Protein AF-A0A956WXC8-F1 (afdb_monomer_lite)

Foldseek 3Di:
DPVVQVVCVVVVHHPVQFPDWDQDVVQQKIWTAGVVRDIDIDRNDDPDPDDDDDPDDPPPPDDDDDDDPDDD

pLDDT: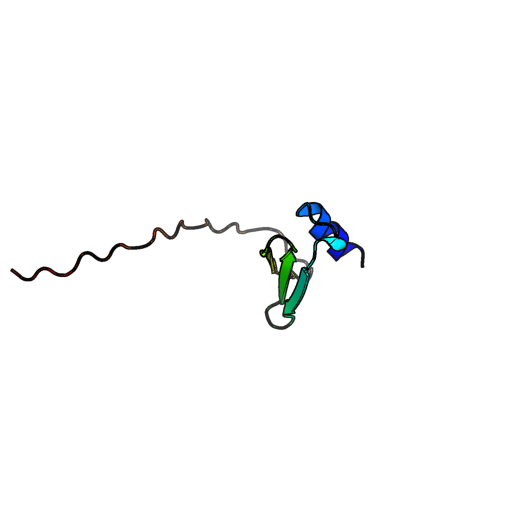 mean 70.99, std 14.47, range [41.22, 89.38]

Structure (mmCIF, N/CA/C/O backbone):
data_AF-A0A956WXC8-F1
#
_entry.id   AF-A0A956WXC8-F1
#
loop_
_atom_site.group_PDB
_atom_site.id
_atom_site.type_symbol
_atom_site.label_atom_id
_atom_site.label_alt_id
_atom_site.label_comp_id
_atom_site.label_asym_id
_atom_site.label_entity_id
_atom_site.label_seq_id
_atom_site.pdbx_PDB_ins_code
_atom_site.Cartn_x
_atom_site.Cartn_y
_atom_site.Cartn_z
_atom_site.occupancy
_atom_site.B_iso_or_equiv
_atom_site.auth_seq_id
_atom_site.auth_comp_id
_atom_site.auth_asym_id
_atom_site.auth_atom_id
_atom_site.pdbx_PDB_model_num
ATOM 1 N N . MET A 1 1 ? 15.217 -0.228 4.682 1.00 56.88 1 MET A N 1
ATOM 2 C CA . MET A 1 1 ? 13.879 -0.026 5.284 1.00 56.88 1 MET A CA 1
ATOM 3 C C . MET A 1 1 ? 13.243 1.246 4.719 1.00 56.88 1 MET A C 1
ATOM 5 O O . MET A 1 1 ? 12.051 1.248 4.443 1.00 56.88 1 MET A O 1
ATOM 9 N N . ASP A 1 2 ? 14.057 2.274 4.467 1.00 73.12 2 ASP A N 1
ATOM 10 C CA . ASP A 1 2 ? 13.677 3.623 4.029 1.00 73.12 2 ASP A CA 1
ATOM 11 C C . ASP A 1 2 ? 12.853 3.708 2.742 1.00 73.12 2 ASP A C 1
ATOM 13 O O . ASP A 1 2 ? 11.870 4.437 2.713 1.00 73.12 2 ASP A O 1
ATOM 17 N N . GLU A 1 3 ? 13.178 2.948 1.693 1.00 71.56 3 GLU A N 1
ATOM 18 C CA . GLU A 1 3 ? 12.459 3.073 0.412 1.00 71.56 3 GLU A CA 1
ATOM 19 C C . GLU A 1 3 ? 10.967 2.735 0.521 1.00 71.56 3 GLU A C 1
ATOM 21 O O . GLU A 1 3 ? 10.126 3.409 -0.071 1.00 71.56 3 GLU A O 1
ATOM 26 N N . LEU A 1 4 ? 10.616 1.727 1.324 1.00 75.19 4 LEU A N 1
ATOM 27 C CA . LEU A 1 4 ? 9.220 1.360 1.556 1.00 75.19 4 LEU A CA 1
ATOM 28 C C . LEU A 1 4 ? 8.493 2.437 2.366 1.00 75.19 4 LEU A C 1
ATOM 30 O O . LEU A 1 4 ? 7.343 2.754 2.080 1.00 75.19 4 LEU A O 1
ATOM 34 N N . GLN A 1 5 ? 9.172 3.021 3.352 1.00 79.88 5 GLN A N 1
ATOM 35 C CA . GLN A 1 5 ? 8.617 4.095 4.168 1.00 79.88 5 GLN A CA 1
ATOM 36 C C . GLN A 1 5 ? 8.404 5.376 3.348 1.00 79.88 5 GLN A C 1
ATOM 38 O O . GLN A 1 5 ? 7.363 6.012 3.482 1.00 79.88 5 GLN A O 1
ATOM 43 N N . ILE A 1 6 ? 9.334 5.709 2.448 1.00 80.44 6 ILE A N 1
ATOM 44 C CA . ILE A 1 6 ? 9.211 6.825 1.499 1.00 80.44 6 ILE A CA 1
ATOM 45 C C . ILE A 1 6 ? 8.052 6.579 0.526 1.00 80.44 6 ILE A C 1
ATOM 47 O O . ILE A 1 6 ? 7.253 7.482 0.285 1.00 80.44 6 ILE A O 1
ATOM 51 N N . ALA A 1 7 ? 7.916 5.358 -0.001 1.00 75.69 7 ALA A N 1
ATOM 52 C CA . ALA A 1 7 ? 6.816 5.003 -0.895 1.00 75.69 7 ALA A CA 1
ATOM 53 C C . ALA A 1 7 ? 5.448 5.108 -0.201 1.00 75.69 7 ALA A C 1
ATOM 55 O O . ALA A 1 7 ? 4.504 5.639 -0.782 1.00 75.69 7 ALA A O 1
ATOM 56 N N . LEU A 1 8 ? 5.343 4.656 1.052 1.00 80.12 8 LEU A N 1
ATOM 57 C CA . LEU A 1 8 ? 4.127 4.808 1.853 1.00 80.12 8 LEU A CA 1
ATOM 58 C C . LEU A 1 8 ? 3.826 6.282 2.141 1.00 80.12 8 LEU A C 1
ATOM 60 O O . LEU A 1 8 ? 2.695 6.715 1.932 1.00 80.12 8 LEU A O 1
ATOM 64 N N . ALA A 1 9 ? 4.837 7.070 2.513 1.00 82.00 9 ALA A N 1
ATOM 65 C CA . ALA A 1 9 ? 4.682 8.506 2.732 1.00 82.00 9 ALA A CA 1
ATOM 66 C C . ALA A 1 9 ? 4.216 9.239 1.460 1.00 82.00 9 ALA A C 1
ATOM 68 O O . ALA A 1 9 ? 3.342 10.099 1.536 1.00 82.00 9 ALA A O 1
ATOM 69 N N . GLY A 1 10 ? 4.720 8.851 0.282 1.00 77.50 10 GLY A N 1
ATOM 70 C CA . GLY A 1 10 ? 4.252 9.361 -1.013 1.00 77.50 10 GLY A CA 1
ATOM 71 C C . GLY A 1 10 ? 2.794 9.003 -1.338 1.00 77.50 10 GLY A C 1
ATOM 72 O O . GLY A 1 10 ? 2.149 9.707 -2.110 1.00 77.50 10 GLY A O 1
ATOM 73 N N . LEU A 1 11 ? 2.256 7.949 -0.718 1.00 74.81 11 LEU A N 1
ATOM 74 C CA . LEU A 1 11 ? 0.842 7.559 -0.781 1.00 74.81 11 LEU A CA 1
ATOM 75 C C . LEU A 1 11 ? -0.001 8.179 0.351 1.00 74.81 11 LEU A C 1
ATOM 77 O O . LEU A 1 11 ? -1.195 7.895 0.441 1.00 74.81 11 LEU A O 1
ATOM 81 N N . GLY A 1 12 ? 0.597 9.005 1.219 1.00 82.00 12 GLY A N 1
ATOM 82 C CA . GLY A 1 12 ? -0.057 9.570 2.404 1.00 82.00 12 GLY A CA 1
ATOM 83 C C . GLY A 1 12 ? -0.306 8.549 3.519 1.00 82.00 12 GLY A C 1
ATOM 84 O O . GLY A 1 12 ? -1.133 8.789 4.395 1.00 82.00 12 GLY A O 1
ATOM 85 N N . LEU A 1 13 ? 0.379 7.404 3.484 1.00 80.50 13 LEU A N 1
ATOM 86 C CA . LEU A 1 13 ? 0.229 6.313 4.441 1.00 80.50 13 LEU A CA 1
ATOM 87 C C . LEU A 1 13 ? 1.415 6.270 5.403 1.00 80.50 13 LEU A C 1
ATOM 89 O O . LEU A 1 13 ? 2.572 6.411 5.009 1.00 80.50 13 LEU A O 1
ATOM 93 N N . SER A 1 14 ? 1.123 6.001 6.672 1.00 84.62 14 SER A N 1
ATOM 94 C CA . SER A 1 14 ? 2.135 5.655 7.673 1.00 84.62 14 SER A CA 1
ATOM 95 C C . SER A 1 14 ? 2.201 4.145 7.870 1.00 84.62 14 SER A C 1
ATOM 97 O O . SER A 1 14 ? 1.229 3.441 7.620 1.00 84.62 14 SER A O 1
ATOM 99 N N . TRP A 1 15 ? 3.329 3.632 8.371 1.00 82.69 15 TRP A N 1
ATOM 100 C CA . TRP A 1 15 ? 3.481 2.197 8.654 1.00 82.69 15 TRP A CA 1
ATOM 101 C C . TRP A 1 15 ? 2.413 1.661 9.622 1.00 82.69 15 TRP A C 1
ATOM 103 O O . TRP A 1 15 ? 1.950 0.540 9.458 1.00 82.69 15 TRP A O 1
ATOM 113 N N . ALA A 1 16 ? 1.978 2.482 10.583 1.00 85.88 16 ALA A N 1
ATOM 114 C CA . ALA A 1 16 ? 0.897 2.148 11.514 1.00 85.88 16 ALA A CA 1
ATOM 115 C C . ALA A 1 16 ? -0.459 1.918 10.820 1.00 85.88 16 ALA A C 1
ATOM 117 O O . ALA A 1 16 ? -1.274 1.146 11.310 1.00 85.88 16 ALA A O 1
ATOM 118 N N . GLU A 1 17 ? -0.667 2.541 9.659 1.00 84.62 17 GLU A N 1
ATOM 119 C CA . GLU A 1 17 ? -1.888 2.415 8.861 1.00 84.62 17 GLU A CA 1
ATOM 120 C C . GLU A 1 17 ? -1.825 1.219 7.900 1.00 84.62 17 GLU A C 1
ATOM 122 O O . GLU A 1 17 ? -2.799 0.930 7.207 1.00 84.62 17 GLU A O 1
ATOM 127 N N . VAL A 1 18 ? -0.687 0.520 7.810 1.00 86.81 18 VAL A N 1
ATOM 128 C CA . VAL A 1 18 ? -0.540 -0.663 6.957 1.00 86.81 18 VAL A CA 1
ATOM 129 C C . VAL A 1 18 ? -1.095 -1.874 7.694 1.00 86.81 18 VAL A C 1
ATOM 131 O O . VAL A 1 18 ? -0.501 -2.377 8.642 1.00 86.81 18 VAL A O 1
ATOM 134 N N . TRP A 1 19 ? -2.220 -2.381 7.203 1.00 88.50 19 TRP A N 1
ATOM 135 C CA . TRP A 1 19 ? -2.846 -3.593 7.719 1.00 88.50 19 TRP A CA 1
ATOM 136 C C . TRP A 1 19 ? -2.159 -4.858 7.204 1.00 88.50 19 TRP A C 1
ATOM 138 O O . TRP A 1 19 ? -1.898 -5.795 7.956 1.00 88.50 19 TRP A O 1
ATOM 148 N N . ALA A 1 20 ? -1.864 -4.905 5.902 1.00 87.19 20 ALA A N 1
ATOM 149 C CA . ALA A 1 20 ? -1.199 -6.050 5.294 1.00 87.19 20 ALA A CA 1
ATOM 150 C C . ALA A 1 20 ? -0.274 -5.633 4.152 1.00 87.19 20 ALA A C 1
ATOM 152 O O . ALA A 1 20 ? -0.601 -4.772 3.336 1.00 87.19 20 ALA A O 1
ATOM 153 N N . LEU A 1 21 ? 0.868 -6.311 4.064 1.00 87.06 21 LEU A N 1
ATOM 154 C CA . LEU A 1 21 ? 1.851 -6.130 3.005 1.00 87.06 21 LEU A CA 1
ATOM 155 C C . LEU A 1 21 ? 2.126 -7.475 2.330 1.00 87.06 21 LEU A C 1
ATOM 157 O O . LEU A 1 21 ? 2.523 -8.442 2.981 1.00 87.06 21 LEU A O 1
ATOM 161 N N . ARG A 1 22 ? 1.933 -7.542 1.014 1.00 87.06 22 ARG A N 1
ATOM 162 C CA . ARG A 1 22 ? 2.191 -8.731 0.192 1.00 87.06 22 ARG A CA 1
ATOM 163 C C . ARG A 1 22 ? 3.131 -8.361 -0.943 1.00 87.06 22 ARG A C 1
ATOM 165 O O . ARG A 1 22 ? 2.746 -7.651 -1.861 1.00 87.06 22 ARG A O 1
ATOM 172 N N . ALA A 1 23 ? 4.352 -8.876 -0.896 1.00 83.31 23 ALA A N 1
ATOM 173 C CA . ALA A 1 23 ? 5.288 -8.782 -2.007 1.00 83.31 23 ALA A CA 1
ATOM 174 C C . ALA A 1 23 ? 5.250 -10.084 -2.815 1.00 83.31 23 ALA A C 1
ATOM 176 O O . ALA A 1 23 ? 5.595 -11.147 -2.298 1.00 83.31 23 ALA A O 1
ATOM 177 N N . ASP A 1 24 ? 4.853 -10.000 -4.079 1.00 83.00 24 ASP A N 1
ATOM 178 C CA . ASP A 1 24 ? 5.030 -11.069 -5.049 1.00 83.00 24 ASP A CA 1
ATOM 179 C C . ASP A 1 24 ? 6.314 -10.822 -5.847 1.00 83.00 24 ASP A C 1
ATOM 181 O O . ASP A 1 24 ? 6.374 -9.977 -6.741 1.00 83.00 24 ASP A O 1
ATOM 185 N N . ARG A 1 25 ? 7.379 -11.548 -5.497 1.00 76.50 25 ARG A N 1
ATOM 186 C CA . ARG A 1 25 ? 8.680 -11.407 -6.168 1.00 76.50 25 ARG A CA 1
ATOM 187 C C . ARG A 1 25 ? 8.704 -12.002 -7.575 1.00 76.50 25 ARG A C 1
ATOM 189 O O . ARG A 1 25 ? 9.529 -11.574 -8.370 1.00 76.50 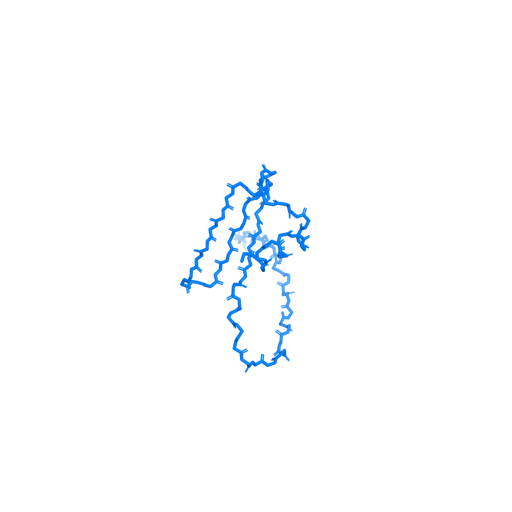25 ARG A O 1
ATOM 196 N N . ARG A 1 26 ? 7.833 -12.969 -7.891 1.00 75.88 26 ARG A N 1
ATOM 197 C CA . ARG A 1 26 ? 7.775 -13.584 -9.230 1.00 75.88 26 ARG A CA 1
ATOM 198 C C . ARG A 1 26 ? 7.141 -12.638 -10.243 1.00 75.88 26 ARG A C 1
ATOM 200 O O . ARG A 1 26 ? 7.639 -12.514 -11.353 1.00 75.88 26 ARG A O 1
ATOM 207 N N . ALA A 1 27 ? 6.073 -11.965 -9.836 1.00 75.75 27 ALA A N 1
ATOM 208 C CA . ALA A 1 27 ? 5.373 -10.955 -10.615 1.00 75.75 27 ALA A CA 1
ATOM 209 C C . ALA A 1 27 ? 5.975 -9.551 -10.447 1.00 75.75 27 ALA A C 1
ATOM 211 O O . ALA A 1 27 ? 5.471 -8.602 -11.043 1.00 75.75 27 ALA A O 1
ATOM 212 N N . GLY A 1 28 ? 6.996 -9.389 -9.596 1.00 82.12 28 GLY A N 1
ATOM 213 C CA . GLY A 1 28 ? 7.587 -8.08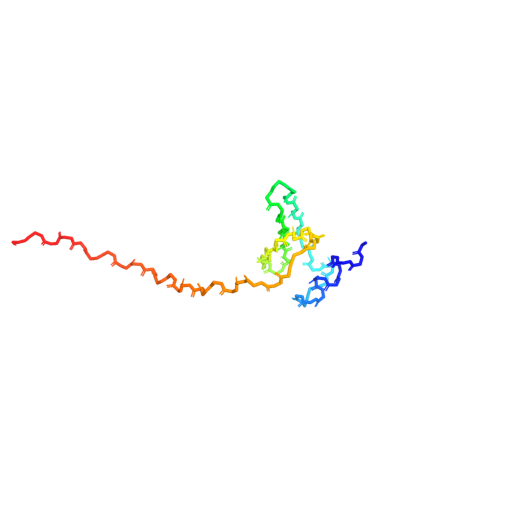9 -9.284 1.00 82.12 28 GLY A CA 1
ATOM 214 C C . GLY A 1 28 ? 6.535 -7.086 -8.816 1.00 82.12 28 GLY A C 1
ATOM 215 O O . GLY A 1 28 ? 6.526 -5.953 -9.274 1.00 82.12 28 GLY A O 1
ATOM 216 N N . THR A 1 29 ? 5.597 -7.501 -7.969 1.00 83.44 29 THR A N 1
ATOM 217 C CA . THR A 1 29 ? 4.466 -6.671 -7.538 1.00 83.44 29 THR A CA 1
ATOM 218 C C . THR A 1 29 ? 4.433 -6.573 -6.018 1.00 83.44 29 THR A C 1
ATOM 220 O O . THR A 1 29 ? 4.627 -7.560 -5.316 1.00 83.44 29 THR A O 1
ATOM 223 N N . LEU A 1 30 ? 4.175 -5.382 -5.494 1.00 85.12 30 LEU A N 1
ATOM 224 C CA . LEU A 1 30 ? 3.950 -5.101 -4.086 1.00 85.12 30 LEU A CA 1
ATOM 225 C C . LEU A 1 30 ? 2.506 -4.645 -3.893 1.00 85.12 30 LEU A C 1
ATOM 227 O O . LEU A 1 30 ? 2.055 -3.687 -4.514 1.00 85.12 30 LEU A O 1
ATOM 231 N N . VAL A 1 31 ? 1.788 -5.326 -3.013 1.00 86.75 31 VAL A N 1
ATOM 232 C CA . VAL A 1 31 ? 0.425 -4.996 -2.611 1.00 86.75 31 VAL A CA 1
ATOM 233 C C . VAL A 1 31 ? 0.449 -4.516 -1.166 1.00 86.75 31 VAL A C 1
ATOM 235 O O . VAL A 1 31 ? 0.900 -5.240 -0.277 1.00 86.75 31 VAL A O 1
ATOM 238 N N . VAL A 1 32 ? -0.068 -3.315 -0.936 1.00 87.56 32 VAL A N 1
ATOM 239 C CA . VAL A 1 32 ? -0.264 -2.712 0.385 1.00 87.56 32 VAL A CA 1
ATOM 240 C C . VAL A 1 32 ? -1.764 -2.609 0.637 1.00 87.56 32 VAL A C 1
ATOM 242 O O . VAL A 1 32 ? -2.500 -2.084 -0.197 1.00 87.56 32 VAL A O 1
ATOM 245 N N . VAL A 1 33 ? -2.223 -3.101 1.781 1.00 89.38 33 VAL A N 1
ATOM 246 C CA . VAL A 1 33 ? -3.594 -2.919 2.265 1.00 89.38 33 VAL A CA 1
ATOM 247 C C . VAL A 1 33 ? -3.537 -1.996 3.472 1.00 89.38 33 VAL A C 1
ATOM 249 O O . VAL A 1 33 ? -2.855 -2.306 4.449 1.00 89.38 33 VAL A O 1
ATOM 252 N N . ALA A 1 34 ? -4.222 -0.860 3.385 1.00 88.00 34 ALA A N 1
ATOM 253 C CA . ALA A 1 34 ? -4.364 0.087 4.482 1.00 88.00 34 ALA A CA 1
ATOM 254 C C . ALA A 1 34 ? -5.456 -0.365 5.468 1.00 88.00 34 ALA A C 1
ATOM 256 O O . ALA A 1 34 ? -6.362 -1.111 5.093 1.00 88.00 34 ALA A O 1
ATOM 257 N N . ALA A 1 35 ? -5.400 0.124 6.706 1.00 86.44 35 ALA A N 1
ATOM 258 C CA . ALA A 1 35 ? -6.386 -0.140 7.755 1.00 86.44 35 ALA A CA 1
ATOM 259 C C . ALA A 1 35 ? -7.801 0.350 7.385 1.00 86.44 35 ALA A C 1
ATOM 261 O O . ALA A 1 35 ? -8.783 -0.285 7.749 1.00 86.44 35 ALA A O 1
ATOM 262 N N . ASP A 1 36 ? -7.897 1.404 6.566 1.00 85.31 36 ASP A N 1
ATOM 263 C CA . ASP A 1 36 ? -9.147 1.915 5.970 1.00 85.31 36 ASP A CA 1
ATOM 264 C C . ASP A 1 36 ? -9.726 0.990 4.869 1.00 85.31 36 ASP A C 1
ATOM 266 O O . ASP A 1 36 ? -10.743 1.286 4.251 1.00 85.31 36 ASP A O 1
ATOM 270 N N . GLY A 1 37 ? -9.062 -0.130 4.554 1.00 84.56 37 GLY A N 1
ATOM 271 C CA . GLY A 1 37 ? -9.484 -1.087 3.522 1.00 84.56 37 GLY A CA 1
ATOM 272 C C . GLY A 1 37 ? -9.037 -0.735 2.099 1.00 84.56 37 GLY A C 1
ATOM 273 O O . GLY A 1 37 ? -9.268 -1.503 1.162 1.00 84.56 37 GLY A O 1
ATOM 274 N N . ARG A 1 38 ? -8.347 0.395 1.909 1.00 85.38 38 ARG A N 1
ATOM 275 C CA . ARG A 1 38 ? -7.780 0.786 0.609 1.00 85.38 38 ARG A CA 1
ATOM 276 C C . ARG A 1 38 ? -6.633 -0.137 0.214 1.00 85.38 38 ARG A C 1
ATOM 278 O O . ARG A 1 38 ? -5.753 -0.438 1.018 1.00 85.38 38 ARG A O 1
ATOM 285 N N . LYS A 1 39 ? -6.612 -0.544 -1.055 1.00 87.62 39 LYS A N 1
ATOM 286 C CA . LYS A 1 39 ? -5.584 -1.422 -1.618 1.00 87.62 39 LYS A CA 1
ATOM 287 C C . LYS A 1 39 ? -4.741 -0.671 -2.641 1.00 87.62 39 LYS A C 1
ATOM 289 O O . LYS A 1 39 ? -5.261 -0.178 -3.637 1.00 87.62 39 LYS A O 1
ATOM 294 N N . PHE A 1 40 ? -3.433 -0.664 -2.429 1.00 83.25 40 PHE A N 1
ATOM 295 C CA . PHE A 1 40 ? -2.446 -0.084 -3.331 1.00 83.25 40 PHE A CA 1
ATOM 296 C C . PHE A 1 40 ? -1.612 -1.203 -3.938 1.00 83.25 40 PHE A C 1
ATOM 298 O O . PHE A 1 40 ? -1.182 -2.119 -3.240 1.00 83.25 40 PHE A O 1
ATOM 305 N N . THR A 1 41 ? -1.409 -1.152 -5.250 1.00 84.19 41 THR A N 1
ATOM 306 C CA . THR A 1 41 ? -0.601 -2.134 -5.977 1.00 84.19 41 THR A CA 1
ATOM 307 C C . THR A 1 41 ? 0.479 -1.384 -6.739 1.00 84.19 41 THR A C 1
ATOM 309 O O . THR A 1 41 ? 0.165 -0.501 -7.532 1.00 84.19 41 THR A O 1
ATOM 312 N N . ALA A 1 42 ? 1.738 -1.719 -6.484 1.00 77.69 42 ALA A N 1
ATOM 313 C CA . ALA A 1 42 ? 2.901 -1.129 -7.127 1.00 77.69 42 ALA A CA 1
ATOM 314 C C . ALA A 1 42 ? 3.733 -2.224 -7.795 1.00 77.69 42 ALA A C 1
ATOM 316 O O . ALA A 1 42 ? 3.876 -3.319 -7.258 1.00 77.69 42 ALA A O 1
ATOM 317 N N . THR A 1 43 ? 4.312 -1.941 -8.956 1.00 79.00 43 THR A N 1
ATOM 318 C CA . THR A 1 43 ? 5.300 -2.834 -9.568 1.00 79.00 43 THR A CA 1
ATOM 319 C C . THR A 1 43 ? 6.670 -2.516 -8.972 1.00 79.00 43 THR A C 1
ATOM 321 O O . THR A 1 43 ? 7.124 -1.375 -9.028 1.00 79.00 43 THR A O 1
ATOM 324 N N . LEU A 1 44 ? 7.334 -3.517 -8.398 1.00 69.69 44 LEU A N 1
ATOM 325 C CA . LEU A 1 44 ? 8.748 -3.481 -8.033 1.00 69.69 44 LEU A CA 1
ATOM 326 C C . LEU A 1 44 ? 9.567 -3.448 -9.325 1.00 69.69 44 LEU A C 1
ATOM 328 O O . LEU A 1 44 ? 9.987 -4.480 -9.848 1.00 69.69 44 LEU A O 1
ATOM 332 N N . VAL A 1 45 ? 9.767 -2.248 -9.864 1.00 63.53 45 VAL A N 1
ATOM 333 C CA . VAL A 1 45 ? 10.687 -2.040 -10.978 1.00 63.53 45 VAL A CA 1
ATOM 334 C C . VAL A 1 45 ? 12.092 -2.236 -10.420 1.00 63.53 45 VAL A C 1
ATOM 336 O O . VAL A 1 45 ? 12.590 -1.409 -9.661 1.00 63.53 45 VAL A O 1
ATOM 339 N N . THR A 1 46 ? 12.727 -3.363 -10.738 1.00 52.94 46 THR A N 1
ATOM 340 C CA . THR A 1 46 ? 14.161 -3.521 -10.479 1.00 52.94 46 THR A CA 1
ATOM 341 C C . THR A 1 46 ? 14.873 -2.424 -11.275 1.00 52.94 46 THR A C 1
ATOM 343 O O . THR A 1 46 ? 14.584 -2.308 -12.470 1.00 52.94 46 THR A O 1
ATOM 346 N N . PRO A 1 47 ? 15.754 -1.597 -10.679 1.00 46.66 47 PRO A N 1
ATOM 347 C CA . PRO A 1 47 ? 16.473 -0.578 -11.431 1.00 46.66 47 PRO A CA 1
ATOM 348 C C . PRO A 1 47 ? 17.488 -1.261 -12.358 1.00 46.66 47 PRO A C 1
ATOM 350 O O . PRO A 1 47 ? 18.654 -1.439 -12.024 1.00 46.66 47 PRO A O 1
ATOM 353 N N . GLY A 1 48 ? 17.028 -1.695 -13.529 1.00 41.22 48 GLY A N 1
ATOM 354 C CA . GLY A 1 48 ? 17.879 -1.916 -14.688 1.00 41.22 48 GLY A CA 1
ATOM 355 C C . GLY A 1 48 ? 18.149 -0.565 -15.357 1.00 41.22 48 GLY A C 1
ATOM 356 O O . GLY A 1 48 ? 17.240 0.270 -15.406 1.00 41.22 48 GLY A O 1
ATOM 357 N N . PRO A 1 49 ? 19.361 -0.306 -15.874 1.00 50.56 49 PRO A N 1
ATOM 358 C CA . PRO A 1 49 ? 19.634 0.930 -16.588 1.00 50.56 49 PRO A CA 1
ATOM 359 C C . PRO A 1 49 ? 18.931 0.874 -17.948 1.00 50.56 49 PRO A C 1
ATOM 361 O O . PRO A 1 49 ? 19.478 0.363 -18.921 1.00 50.56 49 PRO A O 1
ATOM 364 N N . ALA A 1 50 ? 17.705 1.383 -18.034 1.00 45.00 50 ALA A N 1
ATOM 365 C CA . ALA A 1 50 ? 17.094 1.708 -19.315 1.00 45.00 50 ALA A CA 1
ATOM 366 C C . ALA A 1 50 ? 16.097 2.869 -19.164 1.00 45.00 50 ALA A C 1
ATOM 368 O O . ALA A 1 50 ? 15.250 2.847 -18.269 1.00 45.00 50 ALA A O 1
ATOM 369 N N . PRO A 1 51 ? 16.212 3.903 -20.015 1.00 50.59 51 PRO A N 1
ATOM 370 C CA . PRO A 1 51 ? 15.554 5.184 -19.827 1.00 50.59 51 PRO A CA 1
ATOM 371 C C . PRO A 1 51 ? 14.062 5.133 -20.170 1.00 50.59 51 PRO A C 1
ATOM 373 O O . PRO A 1 51 ? 13.602 4.332 -20.984 1.00 50.59 51 PRO A O 1
ATOM 376 N N . LEU A 1 52 ? 13.323 6.072 -19.575 1.00 56.34 52 LEU A N 1
ATOM 377 C CA . LEU A 1 52 ? 11.955 6.449 -19.922 1.00 56.34 52 LEU A CA 1
ATOM 378 C C . LEU A 1 52 ? 11.724 6.442 -21.445 1.00 56.34 52 LEU A C 1
ATOM 380 O O . LEU A 1 52 ? 12.284 7.286 -22.142 1.00 56.34 52 LEU A O 1
ATOM 384 N N . ARG A 1 53 ? 10.821 5.585 -21.948 1.00 55.84 53 ARG A N 1
ATOM 385 C CA . ARG A 1 53 ? 9.896 5.916 -23.059 1.00 55.84 53 ARG A CA 1
ATOM 386 C C . ARG A 1 53 ? 8.930 4.777 -23.383 1.00 55.84 53 ARG A C 1
ATOM 388 O O . ARG A 1 53 ? 9.175 3.974 -24.274 1.00 55.84 53 ARG A O 1
ATOM 395 N N . ARG A 1 54 ? 7.761 4.797 -22.739 1.00 47.59 54 ARG A N 1
ATOM 396 C CA . ARG A 1 54 ? 6.451 4.838 -23.421 1.00 47.59 54 ARG A CA 1
ATOM 397 C C . ARG A 1 54 ? 5.335 4.823 -22.382 1.00 47.59 54 ARG A C 1
ATOM 399 O O . ARG A 1 54 ? 4.942 3.772 -21.894 1.00 47.59 54 ARG A O 1
ATOM 406 N N . VAL A 1 55 ? 4.766 5.996 -22.122 1.00 49.91 55 VAL A N 1
ATOM 407 C CA . VAL A 1 55 ? 3.368 6.078 -21.697 1.00 49.91 55 VAL A CA 1
ATOM 408 C C . VAL A 1 55 ? 2.551 5.594 -22.893 1.00 49.91 55 VAL A C 1
ATOM 410 O O . VAL A 1 55 ? 2.429 6.294 -23.898 1.00 49.91 55 VAL A O 1
ATOM 413 N N . ARG A 1 56 ? 2.079 4.346 -22.853 1.00 46.50 56 ARG A N 1
ATOM 414 C CA . ARG A 1 56 ? 1.026 3.894 -23.764 1.00 46.50 56 ARG A CA 1
ATOM 415 C C . ARG A 1 56 ? -0.281 4.360 -23.140 1.00 46.50 56 ARG A C 1
ATOM 417 O O . ARG A 1 56 ? -0.533 4.068 -21.977 1.00 46.50 56 ARG A O 1
ATOM 424 N N . ALA A 1 57 ? -1.040 5.138 -23.906 1.00 53.22 57 ALA A N 1
ATOM 425 C CA . ALA A 1 57 ? -2.341 5.662 -23.532 1.00 53.22 57 ALA A CA 1
ATOM 426 C C . ALA A 1 57 ? -3.169 4.604 -22.787 1.00 53.22 57 ALA A C 1
ATOM 428 O O . ALA A 1 57 ? -3.396 3.509 -23.306 1.00 53.22 57 ALA A O 1
ATOM 429 N N . ILE A 1 58 ? -3.607 4.946 -21.577 1.00 57.94 58 ILE A N 1
ATOM 430 C CA . ILE A 1 58 ? -4.728 4.293 -20.903 1.00 57.94 58 ILE A CA 1
ATOM 431 C C . ILE A 1 58 ? -5.923 4.415 -21.845 1.00 57.94 58 ILE A C 1
ATOM 433 O O . ILE A 1 58 ? -6.541 5.470 -21.958 1.00 57.94 58 ILE A O 1
ATOM 437 N N . LYS A 1 59 ? -6.199 3.349 -22.595 1.00 50.97 59 LYS A N 1
ATOM 438 C CA . LYS A 1 59 ? -7.463 3.226 -23.305 1.00 50.97 59 LYS A CA 1
ATOM 439 C C . LYS A 1 59 ? -8.503 2.969 -22.228 1.00 50.97 59 LYS A C 1
ATOM 441 O O . LYS A 1 59 ? -8.491 1.911 -21.611 1.00 50.97 59 LYS A O 1
ATOM 446 N N . GLU A 1 60 ? -9.320 3.979 -21.963 1.00 56.44 60 GLU A N 1
ATOM 447 C CA . GLU A 1 60 ? -10.525 3.880 -21.150 1.00 56.44 60 GLU A CA 1
ATOM 448 C C . GLU A 1 60 ? -11.341 2.679 -21.650 1.00 56.44 60 GLU A C 1
ATOM 450 O O . GLU A 1 60 ? -11.861 2.674 -22.768 1.00 56.44 60 GLU A O 1
ATOM 455 N N . ILE A 1 61 ? -11.366 1.609 -20.858 1.00 59.62 61 ILE A N 1
ATOM 456 C CA . ILE A 1 61 ? -12.199 0.443 -21.124 1.00 59.62 61 ILE A CA 1
ATOM 457 C C . ILE A 1 61 ? -13.585 0.838 -20.625 1.00 59.62 61 ILE A C 1
ATOM 459 O O . ILE A 1 61 ? -13.886 0.709 -19.440 1.00 59.62 61 ILE A O 1
ATOM 463 N N . LYS A 1 62 ? -14.416 1.384 -21.516 1.00 52.22 62 LYS A N 1
ATOM 464 C CA . LYS A 1 62 ? -15.847 1.514 -21.238 1.00 52.22 62 LYS A CA 1
ATOM 465 C C . LYS A 1 62 ? -16.430 0.102 -21.090 1.00 52.22 62 LYS A C 1
ATOM 467 O O . LYS A 1 62 ? -16.173 -0.727 -21.968 1.00 52.22 62 LYS A O 1
ATOM 472 N N . PRO A 1 63 ? -17.180 -0.204 -20.018 1.00 57.69 63 PRO A N 1
ATOM 473 C CA . PRO A 1 63 ? -17.909 -1.462 -19.940 1.00 57.69 63 PRO A CA 1
ATOM 474 C C . PRO A 1 63 ? -18.916 -1.5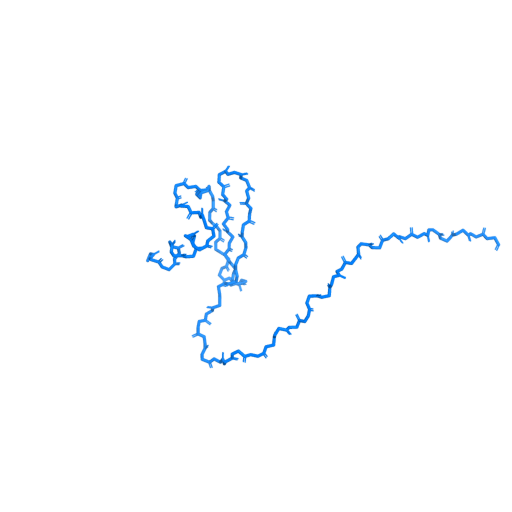18 -21.096 1.00 57.69 63 PRO A C 1
ATOM 476 O O . PRO A 1 63 ? -19.667 -0.568 -21.317 1.00 57.69 63 PRO A O 1
ATOM 479 N N . GLN A 1 64 ? -18.884 -2.610 -21.862 1.00 52.25 64 GLN A N 1
ATOM 480 C CA . GLN A 1 64 ? -19.909 -2.941 -22.851 1.00 52.25 64 GLN A CA 1
ATOM 481 C C . GLN A 1 64 ? -21.261 -3.109 -22.145 1.00 52.25 64 GLN A C 1
ATOM 483 O O . GLN A 1 64 ? -21.334 -3.889 -21.195 1.00 52.25 64 GLN A O 1
ATOM 488 N N . PRO A 1 65 ? -22.343 -2.486 -22.626 1.00 60.22 65 PRO A N 1
ATOM 489 C CA . PRO A 1 65 ? -23.647 -3.116 -22.597 1.00 60.22 65 PRO A CA 1
ATOM 490 C C . PRO A 1 65 ? -23.799 -3.929 -23.888 1.00 60.2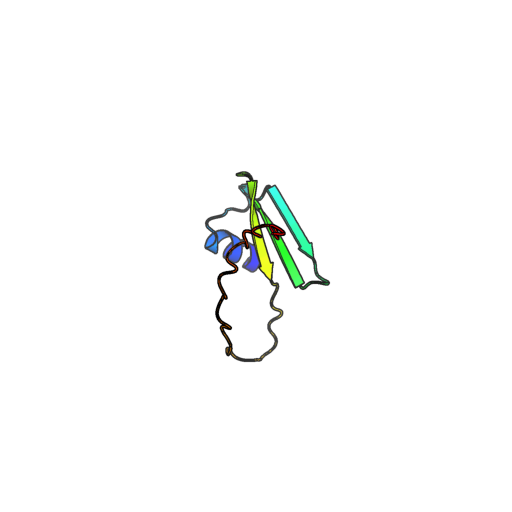2 65 PRO A C 1
ATOM 492 O O . PRO A 1 65 ? -23.765 -3.367 -24.979 1.00 60.22 65 PRO A O 1
ATOM 495 N N . GLU A 1 66 ? -23.931 -5.246 -23.771 1.00 67.12 66 GLU A N 1
ATOM 496 C CA . GLU A 1 66 ? -24.482 -6.092 -24.832 1.00 67.12 66 GLU A CA 1
ATOM 497 C C . GLU A 1 66 ? -25.976 -5.747 -24.980 1.00 67.12 66 GLU A C 1
ATOM 499 O O . GLU A 1 66 ? -26.722 -5.944 -24.017 1.00 67.12 66 GLU A O 1
ATOM 504 N N . PRO A 1 67 ? -26.476 -5.241 -26.124 1.00 63.88 67 PRO A N 1
ATOM 505 C CA . PRO A 1 67 ? -27.882 -5.376 -26.438 1.00 63.88 67 PRO A CA 1
ATOM 506 C C . PRO A 1 67 ? -28.066 -6.698 -27.181 1.00 63.88 67 PRO A C 1
ATOM 508 O O . PRO A 1 67 ? -27.474 -6.939 -28.233 1.00 63.88 67 PRO A O 1
ATOM 511 N N . ASN A 1 68 ? -28.870 -7.554 -26.560 1.00 58.72 68 ASN A N 1
ATOM 512 C CA . ASN A 1 68 ? -29.379 -8.804 -27.092 1.00 58.72 68 ASN A CA 1
ATOM 513 C C . ASN A 1 68 ? -29.725 -8.705 -28.581 1.00 58.72 68 ASN A C 1
ATOM 515 O O . ASN A 1 68 ? -30.349 -7.743 -29.030 1.00 58.72 68 ASN A O 1
ATOM 519 N N . ALA A 1 69 ? -29.344 -9.752 -29.309 1.00 59.06 69 ALA A N 1
ATOM 520 C CA . ALA A 1 69 ? -29.923 -10.089 -30.592 1.00 59.06 69 ALA A CA 1
ATOM 521 C C . ALA A 1 69 ? -31.431 -10.300 -30.398 1.00 59.06 69 ALA A C 1
ATOM 523 O O . ALA A 1 69 ? -31.858 -11.356 -29.934 1.00 59.06 69 ALA A O 1
ATOM 524 N N . ASP A 1 70 ? -32.213 -9.276 -30.719 1.00 57.56 70 ASP A N 1
ATOM 525 C CA . ASP A 1 70 ? -33.634 -9.436 -30.979 1.00 57.56 70 ASP A CA 1
ATOM 526 C C . ASP A 1 70 ? -33.758 -9.939 -32.419 1.00 57.56 70 ASP A C 1
ATOM 528 O O . ASP A 1 70 ? -33.318 -9.301 -33.378 1.00 57.56 70 ASP A O 1
ATOM 532 N N . GLN A 1 71 ? -34.206 -11.183 -32.517 1.00 58.44 71 GLN A N 1
ATOM 533 C CA . GLN A 1 71 ? -34.570 -11.851 -33.750 1.00 58.44 71 GLN A CA 1
ATOM 534 C C . GLN A 1 71 ? -35.935 -11.307 -34.180 1.00 58.44 71 GLN A C 1
ATOM 536 O O . GLN A 1 71 ? -36.919 -11.588 -33.501 1.00 58.44 71 GLN A O 1
ATOM 541 N N . GLU A 1 72 ? -36.000 -10.608 -35.311 1.00 55.41 72 GLU A N 1
ATOM 542 C CA . GLU A 1 72 ? -37.222 -10.474 -36.116 1.00 55.41 72 GLU A CA 1
ATOM 543 C C . GLU A 1 72 ? -36.877 -10.500 -37.609 1.00 55.41 72 GLU A C 1
ATOM 545 O O . GLU A 1 72 ? -35.900 -9.819 -38.008 1.00 55.41 72 GLU A O 1
#

Radius of gyration: 19.0 Å; ch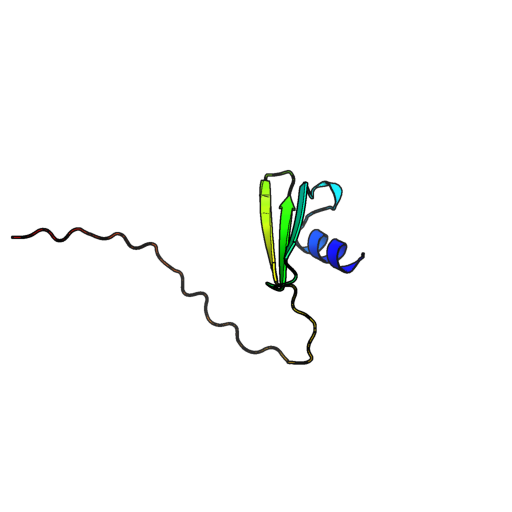ains: 1; bounding box: 57×23×48 Å

Secondary structure (DSSP, 8-state):
-HHHHHHHHHTT--GGGEEEEEEETTTTEEEEEETTS-EEEEE-----S------------PPPPPP-----

Sequence (72 aa):
MDELQIALAGLGLSWAEVWALRADRRAGTLVVVAADGRKFTATLVTPGPAPLRRVRAIKEIKPQPEPNADQE